Protein AF-A0A660Y4J7-F1 (afdb_monomer_lite)

Radius of gyration: 19.07 Å; chains: 1; bounding box: 47×17×51 Å

Secondary structure (DSSP, 8-state):
-HHHHHHHHHHHHHHHHHHHHHHHHHHHHHHHHHHHHHHHHH-GGGHHHHHHHHHHHHHHHTHHHHHHHHHHHHHHHS---S-HHHHHHHHHHHHH-

Sequence (97 aa):
MEAELGLIARLLGAGISVGFGGMGSGVGEGLCAHHANGAIARQPAAADQIVRTMLVAQAVAETSGIFGLLVAFVLVFGSVTGPPLLQFAVALGAGIA

pLDDT: mean 91.85, std 7.47, range [61.69, 98.56]

Foldseek 3Di:
DLVVLLQVLLQVLLCLLLVVLVPQLVVVLVVLVVVLVVVCVVPVVCNVVSVVVSVVVSVVSCVSNVVSNVLSCCSNPNDDDDGSVVSNCCSNVSSND

Structure (mmCIF, N/CA/C/O backbone):
data_AF-A0A660Y4J7-F1
#
_entry.id   AF-A0A660Y4J7-F1
#
loop_
_atom_site.group_PDB
_atom_site.id
_atom_site.type_symbol
_atom_site.label_atom_id
_atom_site.label_alt_id
_atom_site.label_comp_id
_atom_site.label_asym_id
_atom_site.label_entity_id
_atom_site.label_seq_id
_atom_site.pdbx_PDB_ins_code
_atom_site.Cartn_x
_atom_site.Cartn_y
_atom_site.Cartn_z
_atom_site.occupancy
_atom_site.B_iso_or_equiv
_atom_site.auth_seq_id
_atom_site.auth_comp_id
_atom_site.auth_asym_id
_atom_site.auth_atom_id
_atom_site.pdbx_PDB_model_num
ATOM 1 N N . MET A 1 1 ? 2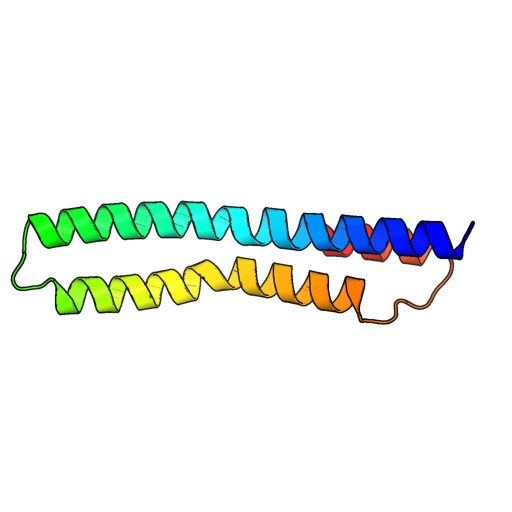7.487 0.272 -20.634 1.00 61.69 1 MET A N 1
ATOM 2 C CA . MET A 1 1 ? 26.878 1.616 -20.605 1.00 61.69 1 MET A CA 1
ATOM 3 C C . MET A 1 1 ? 25.384 1.593 -20.933 1.00 61.69 1 MET A C 1
ATOM 5 O O . MET A 1 1 ? 24.608 1.799 -20.015 1.00 61.69 1 MET A O 1
ATOM 9 N N . GLU A 1 2 ? 24.940 1.258 -22.154 1.00 65.12 2 GLU A N 1
ATOM 10 C CA . GLU A 1 2 ? 23.492 1.267 -22.495 1.00 65.12 2 GLU A CA 1
ATOM 11 C C . GLU A 1 2 ? 22.641 0.290 -21.655 1.00 65.12 2 GLU A C 1
ATOM 13 O O . GLU A 1 2 ? 21.550 0.631 -21.203 1.00 65.12 2 GLU A O 1
ATOM 18 N N . ALA A 1 3 ? 23.161 -0.912 -21.379 1.00 70.12 3 ALA A N 1
ATOM 19 C CA . ALA A 1 3 ? 22.476 -1.902 -20.541 1.00 70.12 3 ALA A CA 1
ATOM 20 C C . ALA A 1 3 ? 22.413 -1.503 -19.050 1.00 70.12 3 ALA A C 1
ATOM 22 O O . ALA A 1 3 ? 21.457 -1.848 -18.359 1.00 70.12 3 ALA A O 1
ATOM 23 N N . GLU A 1 4 ? 23.403 -0.753 -18.554 1.00 80.62 4 GLU A N 1
ATOM 24 C CA . GLU A 1 4 ? 23.404 -0.238 -17.176 1.00 80.62 4 GLU A CA 1
ATOM 25 C C . GLU A 1 4 ? 22.391 0.889 -17.001 1.00 80.62 4 GLU A C 1
ATOM 27 O O . GLU A 1 4 ? 21.682 0.918 -16.000 1.00 80.62 4 GLU A O 1
ATOM 32 N N . LEU A 1 5 ? 22.279 1.789 -17.984 1.00 81.44 5 LEU A N 1
ATOM 33 C CA . LEU A 1 5 ? 21.344 2.910 -17.917 1.00 81.44 5 LEU A CA 1
ATOM 34 C C . LEU A 1 5 ? 19.889 2.428 -17.833 1.00 81.44 5 LEU A C 1
ATOM 36 O O . LEU A 1 5 ? 19.121 2.915 -17.002 1.00 81.44 5 LEU A O 1
ATOM 40 N N . GLY A 1 6 ? 19.528 1.433 -18.650 1.00 83.00 6 GLY A N 1
ATOM 41 C CA . GLY A 1 6 ? 18.205 0.810 -18.598 1.00 83.00 6 GLY A CA 1
ATOM 42 C C . GLY A 1 6 ? 17.927 0.132 -17.253 1.00 83.00 6 GLY A C 1
ATOM 43 O O . GLY A 1 6 ? 16.833 0.270 -16.709 1.00 83.00 6 GLY A O 1
ATOM 44 N N . LEU A 1 7 ? 18.919 -0.553 -16.675 1.00 85.81 7 LEU A N 1
ATOM 45 C CA . LEU A 1 7 ? 18.782 -1.192 -15.364 1.00 85.81 7 LEU A CA 1
ATOM 46 C C . LEU A 1 7 ? 18.578 -0.166 -14.240 1.00 85.81 7 LEU A C 1
ATOM 48 O O . LEU A 1 7 ? 17.660 -0.318 -13.437 1.00 85.81 7 LEU A O 1
ATOM 52 N N . ILE A 1 8 ? 19.386 0.897 -14.206 1.00 89.25 8 ILE A N 1
ATOM 53 C CA . ILE A 1 8 ? 19.282 1.960 -13.195 1.00 89.25 8 ILE A CA 1
ATOM 54 C C . ILE A 1 8 ? 17.895 2.610 -13.242 1.00 89.25 8 ILE A C 1
ATOM 56 O O . ILE A 1 8 ? 17.253 2.769 -12.203 1.00 89.25 8 ILE A O 1
ATOM 60 N N . ALA A 1 9 ? 17.399 2.930 -14.440 1.00 89.50 9 ALA A N 1
ATOM 61 C CA . ALA A 1 9 ? 16.081 3.536 -14.614 1.00 89.50 9 ALA A CA 1
ATOM 62 C C . ALA A 1 9 ? 14.947 2.632 -14.114 1.00 89.50 9 ALA A C 1
ATOM 64 O O . ALA A 1 9 ? 14.013 3.110 -13.477 1.00 89.50 9 ALA A O 1
ATOM 65 N N . ARG A 1 10 ? 15.042 1.320 -14.362 1.00 91.56 10 ARG A N 1
ATOM 66 C CA . ARG A 1 10 ? 14.052 0.327 -13.914 1.00 91.56 10 ARG A CA 1
ATOM 67 C C . ARG A 1 10 ? 14.024 0.184 -12.398 1.00 91.56 10 ARG A C 1
ATOM 69 O O . ARG A 1 10 ? 12.942 0.131 -11.823 1.00 91.56 10 ARG A O 1
ATOM 76 N N . LEU A 1 11 ? 15.189 0.168 -11.751 1.00 93.25 11 LEU A N 1
ATOM 77 C CA . LEU A 1 11 ? 15.282 0.100 -10.291 1.00 93.25 11 LEU A CA 1
ATOM 78 C C . LEU A 1 11 ? 14.761 1.383 -9.627 1.00 93.25 11 LEU A C 1
ATOM 80 O O . LEU A 1 11 ? 14.027 1.306 -8.644 1.00 93.25 11 LEU A O 1
ATOM 84 N N . LEU A 1 12 ? 15.083 2.553 -10.189 1.00 93.88 12 LEU A N 1
ATOM 85 C CA . LEU A 1 12 ? 14.552 3.832 -9.712 1.00 93.88 12 LEU A CA 1
ATOM 86 C C . LEU A 1 12 ? 13.035 3.919 -9.902 1.00 93.88 12 LEU A C 1
ATOM 88 O O . LEU A 1 12 ? 12.324 4.222 -8.947 1.00 93.88 12 LEU A O 1
ATOM 92 N N . GLY A 1 13 ? 12.532 3.607 -11.098 1.00 93.50 13 GLY A N 1
ATOM 93 C CA . GLY A 1 13 ? 11.099 3.603 -11.392 1.00 93.50 13 GLY A CA 1
ATOM 94 C C . GLY A 1 13 ? 10.317 2.648 -10.489 1.00 93.50 13 GLY A C 1
ATOM 95 O O . GLY A 1 13 ? 9.268 3.017 -9.969 1.00 93.50 13 GLY A O 1
ATOM 96 N N . ALA A 1 14 ? 10.863 1.458 -10.218 1.00 95.12 14 ALA A N 1
ATOM 97 C CA . ALA A 1 14 ? 10.269 0.500 -9.291 1.00 95.12 14 ALA A CA 1
ATOM 98 C C . ALA A 1 14 ? 10.177 1.050 -7.857 1.00 95.12 14 ALA A C 1
ATOM 100 O O . ALA A 1 14 ? 9.128 0.944 -7.223 1.00 95.12 14 ALA A O 1
ATOM 101 N N . GLY A 1 15 ? 11.247 1.673 -7.352 1.00 94.69 15 GLY A N 1
ATOM 102 C CA . GLY A 1 15 ? 11.247 2.282 -6.020 1.00 94.69 15 GLY A CA 1
ATOM 103 C C . GLY A 1 15 ? 10.257 3.444 -5.893 1.00 94.69 15 GLY A C 1
ATOM 104 O O . GLY A 1 15 ? 9.536 3.526 -4.901 1.00 94.69 15 GLY A O 1
ATOM 105 N N . ILE A 1 16 ? 10.188 4.307 -6.911 1.00 95.31 16 ILE A N 1
ATOM 106 C CA . ILE A 1 16 ? 9.243 5.433 -6.975 1.00 95.31 16 ILE A CA 1
ATOM 107 C C . ILE A 1 16 ? 7.798 4.916 -6.958 1.00 95.31 16 ILE A C 1
ATOM 109 O O . ILE A 1 16 ? 6.998 5.397 -6.157 1.00 95.31 16 ILE A O 1
ATOM 113 N N . SER A 1 17 ? 7.492 3.893 -7.760 1.00 95.62 17 SER A N 1
ATOM 114 C CA . SER A 1 17 ? 6.140 3.334 -7.865 1.00 95.62 17 SER A CA 1
ATOM 115 C C . SER A 1 17 ? 5.628 2.771 -6.538 1.00 95.62 17 SER A C 1
ATOM 117 O O . SER A 1 17 ? 4.536 3.119 -6.092 1.00 95.62 17 SER A O 1
ATOM 119 N N . VAL A 1 18 ? 6.440 1.958 -5.850 1.00 96.06 18 VAL A N 1
ATOM 120 C CA . VAL A 1 18 ? 6.065 1.407 -4.535 1.00 96.06 18 VAL A CA 1
ATOM 121 C C . VAL A 1 18 ? 5.993 2.507 -3.482 1.00 96.06 18 VAL A C 1
ATOM 123 O O . VAL A 1 18 ? 5.048 2.548 -2.697 1.00 96.06 18 VAL A O 1
ATOM 126 N N . GLY A 1 19 ? 6.980 3.408 -3.467 1.00 93.94 19 GLY A N 1
ATOM 127 C CA . GLY A 1 19 ? 7.071 4.475 -2.475 1.00 93.94 19 GLY A CA 1
ATOM 128 C C . GLY A 1 19 ? 5.857 5.401 -2.500 1.00 93.94 19 GLY A C 1
ATOM 129 O O . GLY A 1 19 ? 5.231 5.617 -1.464 1.00 93.94 19 GLY A O 1
ATOM 130 N N . PHE A 1 20 ? 5.492 5.917 -3.675 1.00 91.81 20 PHE A N 1
ATOM 131 C CA . PHE A 1 20 ? 4.324 6.789 -3.807 1.00 91.81 20 PHE A CA 1
ATOM 132 C C . PHE A 1 20 ? 3.002 6.021 -3.744 1.00 91.81 20 PHE A C 1
ATOM 134 O O . PHE A 1 20 ? 2.064 6.509 -3.113 1.00 91.81 20 PHE A O 1
ATOM 141 N N . GLY A 1 21 ? 2.938 4.809 -4.306 1.00 91.62 21 GLY A N 1
ATOM 142 C CA . GLY A 1 21 ? 1.741 3.965 -4.258 1.00 91.62 21 GLY A CA 1
ATOM 143 C C . GLY A 1 21 ? 1.318 3.601 -2.831 1.00 91.62 21 GLY A C 1
ATOM 144 O O . GLY A 1 21 ? 0.131 3.650 -2.511 1.00 91.62 21 GLY A O 1
ATOM 145 N N . GLY A 1 22 ? 2.280 3.303 -1.951 1.00 93.56 22 GLY A N 1
ATOM 146 C CA . GLY A 1 22 ? 2.016 2.957 -0.549 1.00 93.56 22 GLY A CA 1
ATOM 147 C C . GLY A 1 22 ? 1.824 4.158 0.384 1.00 93.56 22 GLY A C 1
ATOM 148 O O . GLY A 1 22 ? 1.213 4.026 1.443 1.00 93.56 22 GLY A O 1
ATOM 149 N N . MET A 1 23 ? 2.309 5.349 0.017 1.00 94.31 23 MET A N 1
ATOM 150 C CA . MET A 1 23 ? 2.235 6.527 0.891 1.00 94.31 23 MET A CA 1
ATOM 151 C C . MET A 1 23 ? 0.789 6.962 1.163 1.00 94.31 23 MET A C 1
ATOM 153 O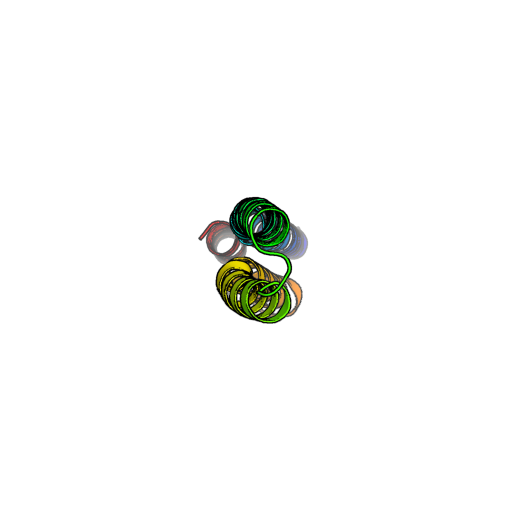 O . MET A 1 23 ? 0.438 7.263 2.306 1.00 94.31 23 MET A O 1
ATOM 157 N N . GLY A 1 24 ? -0.057 6.978 0.128 1.00 89.94 24 GLY A N 1
ATOM 158 C CA . GLY A 1 24 ? -1.473 7.329 0.269 1.00 89.94 24 GLY A CA 1
ATOM 159 C C . GLY A 1 24 ? -2.234 6.327 1.139 1.00 89.94 24 GLY A C 1
ATOM 160 O O . GLY A 1 24 ? -2.969 6.732 2.045 1.00 89.94 24 GLY A O 1
ATOM 161 N N . SER A 1 25 ? -2.000 5.032 0.909 1.00 93.19 25 SER A N 1
ATOM 162 C CA . SER A 1 25 ? -2.610 3.946 1.677 1.00 93.19 25 SER A CA 1
ATOM 163 C C . SER A 1 25 ? -2.203 4.008 3.146 1.00 93.19 25 SER A C 1
ATOM 165 O O . SER A 1 25 ? -3.077 4.103 4.001 1.00 93.19 25 SER A O 1
ATOM 167 N N . GLY A 1 26 ? -0.908 4.118 3.459 1.00 95.00 26 GLY A N 1
ATOM 168 C CA . GLY A 1 26 ? -0.437 4.151 4.847 1.00 95.00 26 GLY A CA 1
ATOM 169 C C . GLY A 1 26 ? -1.028 5.301 5.677 1.00 95.00 26 GLY A C 1
ATOM 170 O O . GLY A 1 26 ? -1.408 5.110 6.834 1.00 95.00 26 GLY A O 1
ATOM 171 N N . VAL A 1 27 ? -1.173 6.495 5.088 1.00 96.12 27 VAL A N 1
ATOM 172 C CA . VAL A 1 27 ? -1.827 7.631 5.766 1.00 96.12 27 VAL A CA 1
ATOM 173 C C . VAL A 1 27 ? -3.326 7.377 5.950 1.00 96.12 27 VAL A C 1
ATOM 175 O O . VAL A 1 27 ? -3.861 7.596 7.042 1.00 96.12 27 VAL A O 1
ATOM 178 N N . GLY A 1 28 ? -4.011 6.900 4.907 1.00 95.38 28 GLY A N 1
ATOM 179 C CA . GLY A 1 28 ? -5.446 6.613 4.949 1.00 95.38 28 GLY A CA 1
ATOM 180 C C . GLY A 1 28 ? -5.806 5.510 5.947 1.00 95.38 28 GLY A C 1
ATOM 181 O O . GLY A 1 28 ? -6.751 5.654 6.725 1.00 95.38 28 GLY A O 1
ATOM 182 N N . GLU A 1 29 ? -5.020 4.438 5.983 1.00 97.31 29 GLU A N 1
ATOM 183 C CA . GLU A 1 29 ? -5.184 3.324 6.914 1.00 97.31 29 GLU A CA 1
ATOM 184 C C . GLU A 1 29 ? -4.942 3.745 8.362 1.00 97.31 29 GLU A C 1
ATOM 186 O O . GLU A 1 29 ? -5.709 3.350 9.244 1.00 97.31 29 GLU A O 1
ATOM 191 N N . GLY A 1 30 ? -3.929 4.582 8.612 1.00 97.19 30 GLY A N 1
ATOM 192 C CA . GLY A 1 30 ? -3.659 5.134 9.938 1.00 97.19 30 GLY A CA 1
ATOM 193 C C . GLY A 1 30 ? -4.826 5.973 10.466 1.00 97.19 30 GLY A C 1
ATOM 194 O O . GLY A 1 30 ? -5.241 5.816 11.618 1.00 97.19 30 GLY A O 1
ATOM 195 N N . LEU A 1 31 ? -5.416 6.816 9.612 1.00 97.81 31 LEU A N 1
ATOM 196 C CA . LEU A 1 31 ? -6.594 7.610 9.969 1.00 97.81 31 LEU A CA 1
ATOM 197 C C . LEU A 1 31 ? -7.837 6.729 10.179 1.00 97.81 31 LEU A C 1
ATOM 199 O O . LEU A 1 31 ? -8.585 6.927 11.141 1.00 97.81 31 LEU A O 1
ATOM 203 N N . CYS A 1 32 ? -8.039 5.727 9.321 1.00 97.62 32 CYS A N 1
ATOM 204 C CA . CYS A 1 32 ? -9.114 4.746 9.462 1.00 97.62 32 CYS A CA 1
ATOM 205 C C . CYS A 1 32 ? -9.028 4.019 10.815 1.00 97.62 32 CYS A C 1
ATOM 207 O O . CYS A 1 32 ? -10.007 3.985 11.566 1.00 97.62 32 CYS A O 1
ATOM 209 N N . ALA A 1 33 ? -7.837 3.530 11.175 1.00 97.88 33 ALA A N 1
ATOM 210 C CA . ALA A 1 33 ? -7.580 2.860 12.447 1.00 97.88 33 ALA A CA 1
ATOM 211 C C . ALA A 1 33 ? -7.790 3.793 13.651 1.00 97.88 33 ALA A C 1
ATOM 213 O O . ALA A 1 33 ? -8.386 3.390 14.652 1.00 97.88 33 ALA A O 1
ATOM 214 N N . HIS A 1 34 ? -7.368 5.060 13.553 1.00 98.06 34 HIS A N 1
ATOM 215 C CA . HIS A 1 34 ? -7.621 6.062 14.591 1.00 98.06 34 HIS A CA 1
ATOM 216 C C . HIS A 1 34 ? -9.125 6.228 14.871 1.00 98.06 34 HIS A C 1
ATOM 218 O O . HIS A 1 34 ? -9.560 6.169 16.026 1.00 98.06 34 HIS A O 1
ATOM 224 N N . HIS A 1 35 ? -9.940 6.380 13.824 1.00 97.94 35 HIS A N 1
ATOM 225 C CA . HIS A 1 35 ? -11.390 6.513 13.973 1.00 97.94 35 HIS A CA 1
ATOM 226 C C . HIS A 1 35 ? -12.056 5.233 14.486 1.00 97.94 35 HIS A C 1
ATOM 228 O O . HIS A 1 35 ? -12.948 5.320 15.336 1.00 97.94 35 HIS A O 1
ATOM 234 N N . ALA A 1 36 ? -11.610 4.063 14.023 1.00 98.25 36 ALA A N 1
ATOM 235 C CA . ALA A 1 36 ? -12.102 2.775 14.499 1.00 98.25 36 ALA A CA 1
ATOM 236 C C . ALA A 1 36 ? -11.844 2.599 16.002 1.00 98.25 36 ALA A C 1
ATOM 238 O O . ALA A 1 36 ? -12.775 2.309 16.751 1.00 98.25 36 ALA A O 1
ATOM 239 N N . ASN A 1 37 ? -10.629 2.890 16.473 1.00 98.00 37 ASN A N 1
ATOM 240 C CA . ASN A 1 37 ? -10.287 2.831 17.896 1.00 98.00 37 ASN A CA 1
ATOM 241 C C . ASN A 1 37 ? -11.140 3.796 18.734 1.00 98.00 37 ASN A C 1
ATOM 243 O O . ASN A 1 37 ? -11.658 3.417 19.784 1.00 98.00 37 ASN A O 1
ATOM 247 N N . GLY A 1 38 ? -11.358 5.023 18.250 1.00 98.44 38 GLY A N 1
ATOM 248 C CA . GLY A 1 38 ? -12.253 5.980 18.905 1.00 98.44 38 GLY A CA 1
ATOM 249 C C . GLY A 1 38 ? -13.720 5.527 18.931 1.00 98.44 38 GLY A C 1
ATOM 250 O O . GLY A 1 38 ? -14.452 5.829 19.873 1.00 98.44 38 GLY A O 1
ATOM 251 N N . ALA A 1 39 ? -14.183 4.799 17.913 1.00 98.06 39 ALA A N 1
ATOM 252 C CA . ALA A 1 39 ? -15.516 4.201 17.899 1.00 98.06 39 ALA A CA 1
ATOM 253 C C . ALA A 1 39 ? -15.625 3.031 18.891 1.00 98.06 39 ALA A C 1
ATOM 255 O O . ALA A 1 39 ? -16.583 2.990 19.659 1.00 98.06 39 ALA A O 1
ATOM 256 N N . ILE A 1 40 ? -14.620 2.150 18.942 1.00 98.56 40 ILE A N 1
ATOM 257 C CA . ILE A 1 40 ? -14.556 1.014 19.876 1.00 98.56 40 ILE A CA 1
ATOM 258 C C . ILE A 1 40 ? -14.540 1.505 21.325 1.00 98.56 40 ILE A C 1
ATOM 260 O O . ILE A 1 40 ? -15.284 0.990 22.153 1.00 98.56 40 ILE A O 1
ATOM 264 N N . ALA A 1 41 ? -13.760 2.545 21.630 1.00 98.25 41 ALA A N 1
ATOM 265 C CA . ALA A 1 41 ? -13.718 3.133 22.968 1.00 98.25 41 ALA A CA 1
ATOM 266 C C . ALA A 1 41 ? -15.082 3.684 23.424 1.00 98.25 41 ALA A C 1
ATOM 268 O O . ALA A 1 41 ? -15.415 3.608 24.604 1.00 98.25 41 ALA A O 1
ATOM 269 N N . ARG A 1 42 ? -15.884 4.227 22.495 1.00 98.19 42 ARG A N 1
ATOM 270 C CA . ARG A 1 42 ? -17.237 4.744 22.776 1.00 98.19 42 ARG A CA 1
ATOM 271 C C . ARG A 1 42 ? -18.299 3.648 22.829 1.00 98.19 42 ARG A C 1
ATOM 273 O O . ARG A 1 42 ? -19.270 3.794 23.564 1.00 98.19 42 ARG A O 1
ATOM 280 N N . GLN A 1 43 ? -18.134 2.583 22.047 1.00 97.88 43 GLN A N 1
ATOM 281 C CA . GLN A 1 43 ? -19.064 1.459 21.986 1.00 97.88 43 GLN A CA 1
ATOM 282 C C . GLN A 1 43 ? -18.314 0.115 21.922 1.00 97.88 43 GLN A C 1
ATOM 284 O O . GLN A 1 43 ? -18.193 -0.479 20.844 1.00 97.88 43 GLN A O 1
ATOM 289 N N . PRO A 1 44 ? -17.846 -0.410 23.070 1.00 97.50 44 PRO A N 1
ATOM 290 C CA . PRO A 1 44 ? -17.086 -1.660 23.112 1.00 97.50 44 PRO A CA 1
ATOM 291 C C . PRO A 1 44 ? -17.889 -2.876 22.638 1.00 97.50 44 PRO A C 1
ATOM 293 O O . PRO A 1 44 ? -17.329 -3.792 22.043 1.00 97.50 44 PRO A O 1
ATOM 296 N N . ALA A 1 45 ? -19.212 -2.876 22.841 1.00 98.38 45 ALA A N 1
ATOM 297 C CA . ALA A 1 45 ? -20.079 -3.981 22.429 1.00 98.38 45 ALA A CA 1
ATOM 298 C C . ALA A 1 45 ? -20.160 -4.158 20.899 1.00 98.38 45 ALA A C 1
ATOM 300 O O . ALA A 1 45 ? -20.532 -5.228 20.429 1.00 98.38 45 ALA A O 1
ATOM 301 N N . ALA A 1 46 ? -19.805 -3.128 20.119 1.00 98.06 46 ALA A N 1
ATOM 302 C CA . ALA A 1 46 ? -19.803 -3.172 18.655 1.00 98.06 46 ALA A CA 1
ATOM 303 C C . ALA A 1 46 ? -18.405 -3.418 18.053 1.00 98.06 46 ALA A C 1
ATOM 305 O O . ALA A 1 46 ? -18.241 -3.294 16.837 1.00 98.06 46 ALA A O 1
ATOM 306 N N . ALA A 1 47 ? -17.396 -3.748 18.871 1.00 98.00 47 ALA A N 1
ATOM 307 C CA . ALA A 1 47 ? -16.002 -3.819 18.435 1.00 98.00 47 ALA A CA 1
ATOM 308 C C . ALA A 1 47 ? -15.790 -4.740 17.225 1.00 98.00 47 ALA A C 1
ATOM 310 O O . ALA A 1 47 ? -15.180 -4.324 16.242 1.00 98.00 47 ALA A O 1
ATOM 311 N N . ASP A 1 48 ? -16.373 -5.939 17.244 1.00 98.31 48 ASP A N 1
ATOM 312 C CA . ASP A 1 48 ? -16.251 -6.906 16.149 1.00 98.31 48 ASP A CA 1
ATOM 313 C C . ASP A 1 48 ? -16.770 -6.357 14.814 1.00 98.31 48 ASP A C 1
ATOM 315 O O . ASP A 1 48 ? -16.143 -6.539 13.768 1.00 98.31 48 ASP A O 1
ATOM 319 N N . GLN A 1 49 ? -17.909 -5.661 14.829 1.00 98.31 49 GLN A N 1
ATOM 320 C CA . GLN A 1 49 ? -18.485 -5.071 13.621 1.00 98.31 49 GLN A CA 1
ATOM 321 C C . GLN A 1 49 ? -17.634 -3.899 13.110 1.00 98.31 49 GLN A C 1
ATOM 323 O O . GLN A 1 49 ? -17.441 -3.758 11.897 1.00 98.31 49 GLN A O 1
ATOM 328 N N . ILE A 1 50 ? -17.105 -3.080 14.023 1.00 98.38 50 ILE A N 1
ATOM 329 C CA . ILE A 1 50 ? -16.233 -1.949 13.688 1.00 98.38 50 ILE A CA 1
ATOM 330 C C . ILE A 1 50 ? -14.938 -2.457 13.052 1.00 98.38 50 ILE A C 1
ATOM 332 O O . ILE A 1 50 ? -14.579 -1.996 11.971 1.00 98.38 50 ILE A O 1
ATOM 336 N N . VAL A 1 51 ? -14.277 -3.445 13.665 1.00 98.31 51 VAL A N 1
ATOM 337 C CA . VAL A 1 51 ? -13.031 -4.031 13.148 1.00 98.31 51 VAL A CA 1
ATOM 338 C C . VAL A 1 51 ? -13.252 -4.653 11.773 1.00 98.31 51 VAL A C 1
ATOM 340 O O . VAL A 1 51 ? -12.470 -4.398 10.865 1.00 98.31 51 VAL A O 1
ATOM 343 N N . ARG A 1 52 ? -14.340 -5.405 11.563 1.00 98.38 52 ARG A N 1
ATOM 344 C CA . ARG A 1 52 ? -14.648 -5.970 10.236 1.00 98.38 52 ARG A CA 1
ATOM 345 C C . ARG A 1 52 ? -14.786 -4.889 9.168 1.00 98.38 52 ARG A C 1
ATOM 347 O O . ARG A 1 52 ? -14.219 -5.021 8.089 1.00 98.38 52 ARG A O 1
ATOM 354 N N . THR A 1 53 ? -15.512 -3.816 9.473 1.00 97.88 53 THR A N 1
ATOM 355 C CA . THR A 1 53 ? -15.712 -2.709 8.525 1.00 97.88 53 THR A CA 1
ATOM 356 C C . THR A 1 53 ? -14.404 -1.958 8.262 1.00 97.88 53 THR A C 1
ATOM 358 O O . THR A 1 53 ? -14.108 -1.634 7.115 1.00 97.88 53 THR A O 1
ATOM 361 N N . MET A 1 54 ? -13.591 -1.742 9.303 1.00 98.12 54 MET A N 1
ATOM 362 C CA . MET A 1 54 ? -12.250 -1.160 9.196 1.00 98.12 54 MET A CA 1
ATOM 363 C C . MET A 1 54 ? -11.355 -1.994 8.275 1.00 98.12 54 MET A C 1
ATOM 365 O O . MET A 1 54 ? -10.774 -1.441 7.352 1.00 98.12 54 MET A O 1
ATOM 369 N N . LEU A 1 55 ? -11.289 -3.314 8.470 1.00 97.94 55 LEU A N 1
ATOM 370 C CA . LEU A 1 55 ? -10.450 -4.200 7.656 1.00 97.94 55 LEU A CA 1
ATOM 371 C C . LEU A 1 55 ? -10.870 -4.209 6.181 1.00 97.94 55 LEU A C 1
ATOM 373 O O . LEU A 1 55 ? -10.012 -4.222 5.304 1.00 97.94 55 LEU A O 1
ATOM 377 N N . VAL A 1 56 ? -12.175 -4.154 5.889 1.00 97.75 56 VAL A N 1
ATOM 378 C CA . VAL A 1 56 ? -12.665 -4.022 4.505 1.00 97.75 56 VAL A CA 1
ATOM 379 C C . VAL A 1 56 ? -12.236 -2.682 3.903 1.00 97.75 56 VAL A C 1
ATOM 381 O O . VAL A 1 56 ? -11.761 -2.650 2.771 1.00 97.75 56 VAL A O 1
ATOM 384 N N . ALA A 1 57 ? -12.361 -1.582 4.651 1.00 96.75 57 ALA A N 1
ATOM 385 C CA . ALA A 1 57 ? -11.933 -0.266 4.185 1.00 96.75 57 ALA A CA 1
ATOM 386 C C . ALA A 1 57 ? -10.413 -0.193 3.958 1.00 96.75 57 ALA A C 1
ATOM 388 O O . ALA A 1 57 ? -9.983 0.343 2.940 1.00 96.75 57 ALA A O 1
ATOM 389 N N . GLN A 1 58 ? -9.613 -0.768 4.860 1.00 97.38 58 GLN A N 1
ATOM 390 C CA . GLN A 1 58 ? -8.155 -0.846 4.727 1.00 97.38 58 GLN A CA 1
ATOM 391 C C . GLN A 1 58 ? -7.751 -1.684 3.511 1.00 97.38 58 GLN A C 1
ATOM 393 O O . GLN A 1 58 ? -6.977 -1.220 2.687 1.00 97.38 58 GLN A O 1
ATOM 398 N N . ALA A 1 59 ? -8.371 -2.850 3.300 1.00 96.38 59 ALA A N 1
ATOM 399 C CA . ALA A 1 59 ? -8.098 -3.671 2.119 1.00 96.38 59 ALA A CA 1
ATOM 400 C C . ALA A 1 59 ? -8.361 -2.928 0.796 1.00 96.38 59 ALA A C 1
ATOM 402 O O . ALA A 1 59 ? -7.632 -3.117 -0.175 1.00 96.38 59 ALA A O 1
ATOM 403 N N . VAL A 1 60 ? -9.388 -2.071 0.750 1.00 95.88 60 VAL A N 1
ATOM 404 C CA . VAL A 1 60 ? -9.653 -1.212 -0.415 1.00 95.88 60 VAL A CA 1
ATOM 405 C C . VAL A 1 60 ? -8.622 -0.084 -0.516 1.00 95.88 60 VAL A C 1
ATOM 407 O O . VAL A 1 60 ? -8.136 0.193 -1.611 1.00 95.88 60 VAL A O 1
ATOM 410 N N . ALA A 1 61 ? -8.263 0.551 0.601 1.00 94.94 61 ALA A N 1
ATOM 411 C CA . ALA A 1 61 ? -7.263 1.617 0.632 1.00 94.94 61 ALA A CA 1
ATOM 412 C C . ALA A 1 61 ? -5.869 1.133 0.198 1.00 94.94 61 ALA A C 1
ATOM 414 O O . ALA A 1 61 ? -5.156 1.871 -0.478 1.00 94.94 61 ALA A O 1
ATOM 415 N N . GLU A 1 62 ? -5.499 -0.108 0.508 1.00 96.19 62 GLU A N 1
ATOM 416 C CA . GLU A 1 62 ? -4.191 -0.679 0.164 1.00 96.19 62 GLU A CA 1
ATOM 417 C C . GLU A 1 62 ? -4.032 -1.009 -1.330 1.00 96.19 62 GLU A C 1
ATOM 419 O O . GLU A 1 62 ? -2.927 -1.248 -1.817 1.00 96.19 62 GLU A O 1
ATOM 424 N N . THR A 1 63 ? -5.115 -0.966 -2.115 1.00 94.50 63 THR A N 1
ATOM 425 C CA . THR A 1 63 ? -5.068 -1.279 -3.555 1.00 94.50 63 THR A CA 1
ATOM 426 C C . THR A 1 63 ? -4.102 -0.392 -4.346 1.00 94.50 63 THR A C 1
ATOM 428 O O . THR A 1 63 ? -3.462 -0.889 -5.274 1.00 94.50 63 THR A O 1
ATOM 431 N N . SER A 1 64 ? -3.918 0.881 -3.969 1.00 92.19 64 SER A N 1
ATOM 432 C CA . SER A 1 64 ? -2.908 1.751 -4.592 1.00 92.19 64 SER A CA 1
ATOM 433 C C . SER A 1 64 ? -1.478 1.274 -4.328 1.00 92.19 64 SER A C 1
ATOM 435 O O . SER A 1 64 ? -0.661 1.275 -5.251 1.00 92.19 64 SER A O 1
ATOM 437 N N . GLY A 1 65 ? -1.189 0.787 -3.117 1.00 94.69 65 GLY A N 1
ATOM 438 C CA . GLY A 1 65 ? 0.092 0.162 -2.784 1.00 94.69 65 GLY A CA 1
ATOM 439 C C . GLY A 1 65 ? 0.335 -1.104 -3.606 1.00 94.69 65 GLY A C 1
ATOM 440 O O . GLY A 1 65 ? 1.414 -1.285 -4.175 1.00 94.69 65 GLY A O 1
ATOM 441 N N . ILE A 1 66 ? -0.698 -1.936 -3.766 1.00 96.06 66 ILE A N 1
ATOM 442 C CA . ILE A 1 66 ? -0.629 -3.155 -4.584 1.00 96.06 66 ILE A CA 1
ATOM 443 C C . ILE A 1 66 ? -0.400 -2.842 -6.069 1.00 96.06 66 ILE A C 1
ATOM 445 O O . ILE A 1 66 ? 0.381 -3.539 -6.718 1.00 96.06 66 ILE A O 1
ATOM 449 N N . PHE A 1 67 ? -1.020 -1.797 -6.625 1.00 94.31 67 PHE A N 1
ATOM 450 C CA . PHE A 1 67 ? -0.753 -1.390 -8.009 1.00 94.31 67 PHE A CA 1
ATOM 451 C C . PHE A 1 67 ? 0.666 -0.843 -8.196 1.00 94.31 67 PHE A C 1
ATOM 453 O O . PHE A 1 67 ? 1.322 -1.216 -9.170 1.00 94.31 67 PHE A O 1
ATOM 460 N N . GLY A 1 68 ? 1.186 -0.060 -7.245 1.00 95.50 68 GLY A N 1
ATOM 461 C CA . GLY A 1 68 ? 2.589 0.370 -7.261 1.00 95.50 68 GLY A CA 1
ATOM 462 C C . GLY A 1 68 ? 3.567 -0.812 -7.186 1.00 95.50 68 GLY A C 1
ATOM 463 O O . GLY A 1 68 ? 4.545 -0.889 -7.932 1.00 95.50 68 GLY A O 1
ATOM 464 N N . LEU A 1 69 ? 3.260 -1.810 -6.350 1.00 95.88 69 LEU A N 1
ATOM 465 C CA . LEU A 1 69 ? 4.022 -3.059 -6.274 1.00 95.88 69 LEU A CA 1
ATOM 466 C C . LEU A 1 69 ? 3.972 -3.857 -7.582 1.00 95.88 69 LEU A C 1
ATOM 468 O O . LEU A 1 69 ? 4.998 -4.372 -8.031 1.00 95.88 69 LEU A O 1
ATOM 472 N N . LEU A 1 70 ? 2.803 -3.939 -8.217 1.00 95.62 70 LEU A N 1
ATOM 473 C CA . LEU A 1 70 ? 2.638 -4.608 -9.505 1.00 95.62 70 LEU A CA 1
ATOM 474 C C . LEU A 1 70 ? 3.513 -3.956 -10.584 1.00 95.62 70 LEU A C 1
ATOM 476 O O . LEU A 1 70 ? 4.231 -4.659 -11.297 1.00 95.62 70 LEU A O 1
ATOM 480 N N . VAL A 1 71 ? 3.491 -2.626 -10.685 1.00 94.94 71 VAL A N 1
ATOM 481 C CA . VAL A 1 71 ? 4.327 -1.881 -11.637 1.00 94.94 71 VAL A CA 1
ATOM 482 C C . VAL A 1 71 ? 5.808 -2.114 -11.351 1.00 94.94 71 VAL A C 1
ATOM 484 O O . VAL A 1 71 ? 6.569 -2.412 -12.272 1.00 94.94 71 VAL A O 1
ATOM 487 N N . ALA A 1 72 ? 6.225 -2.074 -10.086 1.00 95.44 72 ALA A N 1
ATOM 488 C CA . ALA A 1 72 ? 7.599 -2.370 -9.703 1.00 95.44 72 ALA A CA 1
ATOM 489 C C . ALA A 1 72 ? 8.036 -3.787 -10.099 1.00 95.44 72 ALA A C 1
ATOM 491 O O . ALA A 1 72 ? 9.140 -3.965 -10.617 1.00 95.44 72 ALA A O 1
ATOM 492 N N . PHE A 1 73 ? 7.172 -4.792 -9.945 1.00 95.56 73 PHE A N 1
ATOM 493 C CA . PHE A 1 73 ? 7.454 -6.147 -10.423 1.00 95.56 73 PHE A CA 1
ATOM 494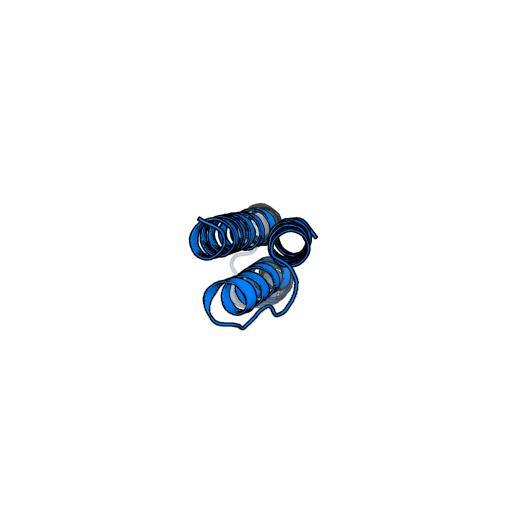 C C . PHE A 1 73 ? 7.606 -6.213 -11.941 1.00 95.56 73 PHE A C 1
ATOM 496 O O . PHE A 1 73 ? 8.547 -6.844 -12.426 1.00 95.56 73 PHE A O 1
ATOM 503 N N . VAL A 1 74 ? 6.748 -5.528 -12.699 1.00 93.88 74 VAL A N 1
ATOM 504 C CA . VAL A 1 74 ? 6.880 -5.445 -14.161 1.00 93.88 74 VAL A CA 1
ATOM 505 C C . VAL A 1 74 ? 8.185 -4.745 -14.555 1.00 93.88 74 VAL A C 1
ATOM 507 O O . VAL A 1 74 ? 8.879 -5.210 -15.458 1.00 93.88 74 VAL A O 1
ATOM 510 N N . LEU A 1 75 ? 8.577 -3.675 -13.862 1.00 92.62 75 LEU A N 1
ATOM 511 C CA . LEU A 1 75 ? 9.824 -2.963 -14.138 1.00 92.62 75 LEU A CA 1
ATOM 512 C C . LEU A 1 75 ? 11.064 -3.786 -13.777 1.00 92.62 75 LEU A C 1
ATOM 514 O O . LEU A 1 75 ? 12.037 -3.763 -14.525 1.00 92.62 75 LEU A O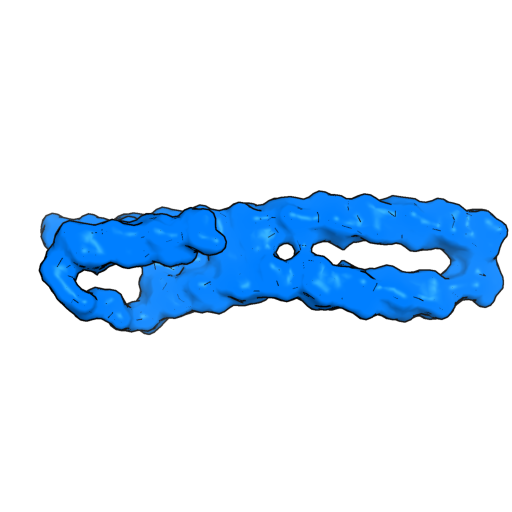 1
ATOM 518 N N . VAL A 1 76 ? 11.062 -4.545 -12.682 1.00 92.19 76 VAL A N 1
ATOM 519 C CA . VAL A 1 76 ? 12.232 -5.338 -12.264 1.00 92.19 76 VAL A CA 1
ATOM 520 C C . VAL A 1 76 ? 12.346 -6.634 -13.064 1.00 92.19 76 VAL A C 1
ATOM 522 O O . VAL A 1 76 ? 13.411 -6.923 -13.604 1.00 92.19 76 VAL A O 1
ATOM 525 N N . PHE A 1 77 ? 11.256 -7.386 -13.196 1.00 91.50 77 PHE A N 1
ATOM 526 C CA . PHE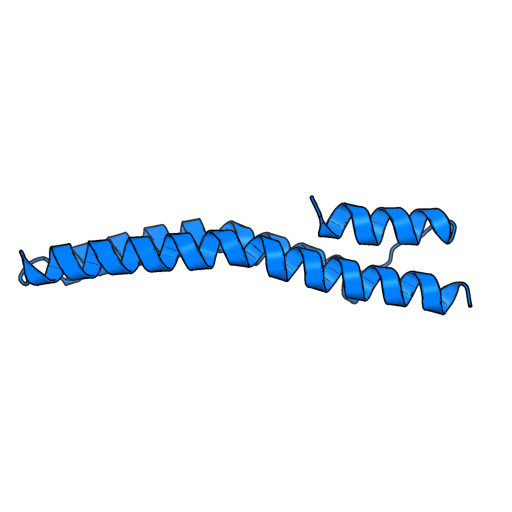 A 1 77 ? 11.275 -8.741 -13.758 1.00 91.50 77 PHE A CA 1
ATOM 527 C C . PHE A 1 77 ? 10.776 -8.829 -15.201 1.00 91.50 77 PHE A C 1
ATOM 529 O O . PHE A 1 77 ? 11.020 -9.829 -15.874 1.00 91.50 77 PHE A O 1
ATOM 536 N N . GLY A 1 78 ? 10.085 -7.803 -15.697 1.00 87.31 78 GLY A N 1
ATOM 537 C CA . GLY A 1 78 ? 9.597 -7.768 -17.071 1.00 87.31 78 GLY A CA 1
ATOM 538 C C . GLY A 1 78 ? 10.700 -7.514 -18.098 1.00 87.31 78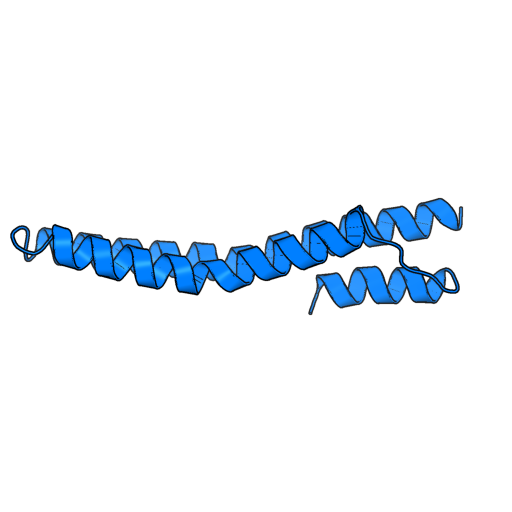 GLY A C 1
ATOM 539 O O . GLY A 1 78 ? 11.888 -7.406 -17.792 1.00 87.31 78 GLY A O 1
ATOM 540 N N . SER A 1 79 ? 10.304 -7.382 -19.359 1.00 79.56 79 SER A N 1
ATOM 541 C CA . SER A 1 79 ? 11.203 -6.965 -20.435 1.00 79.56 79 SER A CA 1
ATOM 542 C C . SER A 1 79 ? 10.643 -5.715 -21.102 1.00 79.56 79 SER A C 1
ATOM 544 O O . SER A 1 79 ? 9.508 -5.699 -21.566 1.00 79.56 79 SER A O 1
ATOM 546 N N . VAL A 1 80 ? 11.437 -4.643 -21.105 1.00 76.94 80 VAL A N 1
ATOM 547 C CA . VAL A 1 80 ? 11.130 -3.408 -21.832 1.00 76.94 80 VAL A CA 1
ATOM 548 C C . VAL A 1 80 ? 12.016 -3.401 -23.068 1.00 76.94 80 VAL A C 1
ATOM 550 O O . VAL A 1 80 ? 13.241 -3.383 -22.952 1.00 76.94 80 VAL A O 1
ATOM 553 N N . THR A 1 81 ? 11.409 -3.470 -24.249 1.00 77.56 81 THR A N 1
ATOM 554 C CA . THR A 1 81 ? 12.129 -3.537 -25.526 1.00 77.56 81 THR A CA 1
ATOM 555 C C . THR A 1 81 ? 12.046 -2.195 -26.240 1.00 77.56 81 THR A C 1
ATOM 557 O O . THR A 1 81 ? 10.979 -1.597 -26.331 1.00 77.56 81 THR A O 1
ATOM 560 N N . GLY A 1 82 ? 13.171 -1.709 -26.760 1.00 81.69 82 GLY A N 1
ATOM 561 C CA . GLY A 1 82 ? 13.231 -0.441 -27.485 1.00 81.69 82 GLY A CA 1
ATOM 562 C C . GLY A 1 82 ? 14.612 0.207 -27.412 1.00 81.69 82 GLY A C 1
ATOM 563 O O . GLY A 1 82 ? 15.503 -0.343 -26.760 1.00 81.69 82 GLY A O 1
ATOM 564 N N . PRO A 1 83 ? 14.811 1.363 -28.067 1.00 84.31 83 PRO A N 1
ATOM 565 C CA . PRO A 1 83 ? 16.050 2.119 -27.947 1.00 84.31 83 PRO A CA 1
ATOM 566 C C . PRO A 1 83 ? 16.283 2.578 -26.493 1.00 84.31 83 PRO A C 1
ATOM 568 O O . PRO A 1 83 ? 15.315 2.768 -25.752 1.00 84.31 83 PRO A O 1
ATOM 571 N N . PRO A 1 84 ? 17.539 2.800 -26.069 1.00 81.94 84 PRO A N 1
ATOM 572 C CA . PRO A 1 84 ? 17.883 3.035 -24.661 1.00 81.94 84 PRO A CA 1
ATOM 573 C C . PRO A 1 84 ? 17.141 4.212 -24.019 1.00 81.94 84 PRO A C 1
ATOM 575 O O . PRO A 1 84 ? 16.626 4.099 -22.908 1.00 81.94 84 PRO A O 1
ATOM 578 N N . LEU A 1 85 ? 16.997 5.318 -24.756 1.00 83.81 85 LEU A N 1
ATOM 579 C CA . LEU A 1 85 ? 16.253 6.490 -24.295 1.00 83.81 85 LEU A CA 1
ATOM 580 C C . LEU A 1 85 ? 14.766 6.182 -24.056 1.00 83.81 85 LEU A C 1
ATOM 582 O O . LEU A 1 85 ? 14.180 6.683 -23.099 1.00 83.81 85 LEU A O 1
ATOM 586 N N . LEU A 1 86 ? 14.161 5.331 -24.893 1.00 84.94 86 LEU A N 1
ATOM 587 C CA . LEU A 1 86 ? 12.774 4.906 -24.710 1.00 84.94 86 LEU A CA 1
ATOM 588 C C . LEU A 1 86 ? 12.635 4.025 -23.466 1.00 84.94 86 LEU A C 1
ATOM 590 O O . LEU A 1 86 ? 11.699 4.215 -22.698 1.00 84.94 86 LEU A O 1
ATOM 594 N N . GLN A 1 87 ? 13.573 3.103 -23.233 1.00 84.44 87 GLN A N 1
ATOM 595 C CA . GLN A 1 87 ? 13.555 2.263 -22.032 1.00 84.44 87 GLN A CA 1
ATOM 596 C C . GLN A 1 87 ? 13.659 3.104 -20.756 1.00 84.44 87 GLN A C 1
ATOM 598 O O . GLN A 1 87 ? 12.914 2.871 -19.806 1.00 84.44 87 GLN A O 1
ATOM 603 N N . PHE A 1 88 ? 14.540 4.108 -20.758 1.00 85.44 88 PHE A N 1
ATOM 604 C CA . PHE A 1 88 ? 14.674 5.055 -19.656 1.00 85.44 88 PHE A CA 1
ATOM 605 C C . PHE A 1 88 ? 13.369 5.825 -19.409 1.00 85.44 88 PHE A C 1
ATOM 607 O O . PHE A 1 88 ? 12.867 5.850 -18.286 1.00 85.44 88 PHE A O 1
ATOM 614 N N . ALA A 1 89 ? 12.793 6.412 -20.464 1.00 86.56 89 ALA A N 1
ATOM 615 C CA . ALA A 1 89 ? 11.568 7.201 -20.366 1.00 86.56 89 ALA A CA 1
ATOM 616 C C . ALA A 1 89 ? 10.372 6.368 -19.879 1.00 86.56 89 ALA A C 1
ATOM 618 O O . ALA A 1 89 ? 9.612 6.829 -19.031 1.00 86.56 89 ALA A O 1
ATOM 619 N N . VAL A 1 90 ? 10.230 5.132 -20.369 1.00 87.19 90 VAL A N 1
ATOM 620 C CA . VAL A 1 90 ? 9.165 4.210 -19.946 1.00 87.19 90 VAL A CA 1
ATOM 621 C C . VAL A 1 90 ? 9.342 3.805 -18.487 1.00 87.19 90 VAL A C 1
ATOM 623 O O . VAL A 1 90 ? 8.376 3.852 -17.733 1.00 87.19 90 VAL A O 1
ATOM 626 N N . ALA A 1 91 ? 10.556 3.438 -18.068 1.00 88.12 91 ALA A N 1
ATOM 627 C CA . ALA A 1 91 ? 10.807 2.994 -16.701 1.00 88.12 91 ALA A CA 1
ATOM 628 C C . ALA A 1 91 ? 10.551 4.099 -15.667 1.00 88.12 91 ALA A C 1
ATOM 630 O O . ALA A 1 91 ? 9.930 3.848 -14.637 1.00 88.12 91 ALA A O 1
ATOM 631 N N . LEU A 1 92 ? 10.987 5.326 -15.960 1.00 87.62 92 LEU A N 1
ATOM 632 C CA . LEU A 1 92 ? 10.762 6.466 -15.077 1.00 87.62 92 LEU A CA 1
ATOM 633 C C . LEU A 1 92 ? 9.295 6.922 -15.104 1.00 87.62 92 LEU A C 1
ATOM 635 O O . LEU A 1 92 ? 8.706 7.157 -14.054 1.00 87.62 92 LEU A O 1
ATOM 639 N N . GLY A 1 93 ? 8.697 7.019 -16.296 1.00 88.06 93 GLY A N 1
ATOM 640 C CA . GLY A 1 93 ? 7.310 7.451 -16.472 1.00 88.06 93 GLY A CA 1
ATOM 641 C C . GLY A 1 93 ? 6.309 6.498 -15.825 1.00 88.06 93 GLY A C 1
ATOM 642 O O . GLY A 1 93 ? 5.414 6.952 -15.121 1.00 88.06 93 GLY A O 1
ATOM 643 N N . ALA A 1 94 ? 6.505 5.186 -15.987 1.00 88.69 94 ALA A N 1
ATOM 644 C CA . ALA A 1 94 ? 5.682 4.177 -15.324 1.00 88.69 94 ALA A CA 1
ATOM 645 C C . ALA A 1 94 ? 5.826 4.213 -13.796 1.00 88.69 94 ALA A C 1
ATOM 647 O O . ALA A 1 94 ? 4.887 3.863 -13.098 1.00 88.69 94 ALA A O 1
ATOM 648 N N . GLY A 1 95 ? 6.983 4.632 -13.272 1.00 85.31 95 GLY A N 1
ATOM 649 C CA . GLY A 1 95 ? 7.188 4.743 -11.831 1.00 85.31 95 GLY A CA 1
ATOM 650 C C . GLY A 1 95 ? 6.426 5.896 -11.173 1.00 85.31 95 GLY A C 1
ATOM 651 O O . GLY A 1 95 ? 6.090 5.793 -10.000 1.00 85.31 95 GLY A O 1
ATOM 652 N N . ILE A 1 96 ? 6.182 6.990 -11.903 1.00 86.69 96 ILE A N 1
ATOM 653 C CA . ILE A 1 96 ? 5.586 8.232 -11.372 1.00 86.69 96 ILE A CA 1
ATOM 654 C C . ILE A 1 96 ? 4.059 8.285 -11.567 1.00 86.69 96 ILE A C 1
ATOM 656 O O . ILE A 1 96 ? 3.386 8.995 -10.820 1.00 86.69 96 ILE A O 1
ATOM 660 N N . ALA A 1 97 ? 3.536 7.601 -12.588 1.00 75.31 97 ALA A N 1
ATOM 661 C CA . ALA A 1 97 ? 2.107 7.552 -12.911 1.00 75.31 97 ALA A CA 1
ATOM 662 C C . ALA A 1 97 ? 1.313 6.691 -11.918 1.00 75.31 97 ALA A C 1
ATOM 664 O O . ALA A 1 97 ? 0.166 7.092 -11.616 1.00 75.31 97 ALA A O 1
#